Protein AF-K1LNY9-F1 (afdb_monomer_lite)

Secondary structure (DSSP, 8-state):
----------SGGG--S---SSHHHHHHHHHTTS---S-----------THHHHHHHHHB--TTSSSHHHHHHHHHHHH-TT--HHHHHHHHHHHHHHHGGGPEEEE-TTS-EEEE--EEEEETTEEEEE--EEETT--EEE---

pLDDT: mean 73.3, std 24.97, range [27.64, 97.69]

Structure (mmCIF, N/CA/C/O backbone):
data_AF-K1LNY9-F1
#
_entry.id   AF-K1LNY9-F1
#
loop_
_atom_site.group_PDB
_atom_site.id
_atom_site.type_symbol
_atom_site.label_atom_id
_atom_site.label_alt_id
_atom_site.label_comp_id
_atom_site.label_asym_id
_atom_site.label_entity_id
_atom_site.label_seq_id
_atom_site.pdbx_PDB_ins_code
_atom_site.Cartn_x
_atom_site.Cartn_y
_atom_site.Cartn_z
_atom_site.occupancy
_atom_site.B_iso_or_equiv
_atom_site.auth_seq_id
_atom_site.auth_comp_id
_atom_site.auth_asym_id
_atom_site.auth_atom_id
_atom_site.pdbx_PDB_model_num
ATOM 1 N N . MET A 1 1 ? -31.870 14.452 -1.073 1.00 32.28 1 MET A N 1
ATOM 2 C CA . MET A 1 1 ? -31.324 13.219 -0.462 1.00 32.28 1 MET A CA 1
ATOM 3 C C . MET A 1 1 ? -30.284 12.642 -1.411 1.00 32.28 1 MET A C 1
ATOM 5 O O . MET A 1 1 ? -30.566 12.535 -2.594 1.00 32.28 1 MET A O 1
ATOM 9 N N . LEU A 1 2 ? -29.069 12.387 -0.920 1.00 33.19 2 LEU A N 1
ATOM 10 C CA . LEU A 1 2 ? -27.927 11.909 -1.707 1.00 33.19 2 LEU A CA 1
ATOM 11 C C . LEU A 1 2 ? -28.069 10.405 -1.984 1.00 33.19 2 LEU A C 1
ATOM 13 O O . LEU A 1 2 ? -27.968 9.611 -1.053 1.00 33.19 2 LEU A O 1
ATOM 17 N N . ALA A 1 3 ? -28.268 10.017 -3.244 1.00 29.06 3 ALA A N 1
ATOM 18 C CA . ALA A 1 3 ? -28.105 8.637 -3.690 1.00 29.06 3 ALA A CA 1
ATOM 19 C C . ALA A 1 3 ? -26.686 8.471 -4.252 1.00 29.06 3 ALA A C 1
ATOM 21 O O . ALA A 1 3 ? -26.307 9.102 -5.236 1.00 29.06 3 ALA A O 1
ATOM 22 N N . PHE A 1 4 ? -25.874 7.664 -3.572 1.00 27.64 4 PHE A N 1
ATOM 23 C CA . PHE A 1 4 ? -24.532 7.290 -4.005 1.00 27.64 4 PHE A CA 1
ATOM 24 C C . PHE A 1 4 ? -24.682 6.115 -4.981 1.00 27.64 4 PHE A C 1
ATOM 26 O O . PHE A 1 4 ? -24.763 4.962 -4.561 1.00 27.64 4 PHE A O 1
ATOM 33 N N . GLU A 1 5 ? -24.782 6.397 -6.280 1.00 27.88 5 GLU A N 1
ATOM 34 C CA . GLU A 1 5 ? -24.766 5.352 -7.305 1.00 27.88 5 GLU A CA 1
ATOM 35 C C . GLU A 1 5 ? -23.378 4.704 -7.364 1.00 27.88 5 GLU A C 1
ATOM 37 O O . GLU A 1 5 ? -22.385 5.288 -7.803 1.00 27.88 5 GLU A O 1
ATOM 42 N N . ALA A 1 6 ? -23.307 3.464 -6.886 1.00 37.28 6 ALA A N 1
ATOM 43 C CA . ALA A 1 6 ? -22.173 2.581 -7.077 1.00 37.28 6 ALA A CA 1
ATOM 44 C C . ALA A 1 6 ? -22.256 1.953 -8.475 1.00 37.28 6 ALA A C 1
ATOM 46 O O . ALA A 1 6 ? -22.869 0.906 -8.662 1.00 37.28 6 ALA A O 1
ATOM 47 N N . THR A 1 7 ? -21.614 2.563 -9.468 1.00 36.91 7 THR A N 1
ATOM 48 C CA . THR A 1 7 ? -21.468 1.965 -10.802 1.00 36.91 7 THR A CA 1
ATOM 49 C C . THR A 1 7 ? -20.209 1.089 -10.886 1.00 36.91 7 THR A C 1
ATOM 51 O O . THR A 1 7 ? -19.094 1.534 -11.134 1.00 36.91 7 THR A O 1
ATOM 54 N N . ASN A 1 8 ? -20.428 -0.197 -10.593 1.00 33.25 8 ASN A N 1
ATOM 55 C CA . ASN A 1 8 ? -19.903 -1.406 -11.251 1.00 33.25 8 ASN A CA 1
ATOM 56 C C . ASN A 1 8 ? -18.460 -1.431 -11.809 1.00 33.25 8 ASN A C 1
ATOM 58 O O . ASN A 1 8 ? -18.215 -0.978 -12.925 1.00 33.25 8 ASN A O 1
ATOM 62 N N . PRO A 1 9 ? -17.527 -2.155 -11.158 1.00 36.78 9 PRO A N 1
ATOM 63 C CA . PRO A 1 9 ? -16.269 -2.586 -11.769 1.00 36.78 9 PRO A CA 1
ATOM 64 C C . PRO A 1 9 ? -16.360 -3.994 -12.407 1.00 36.78 9 PRO A C 1
ATOM 66 O O . PRO A 1 9 ? -15.495 -4.824 -12.146 1.00 36.78 9 PRO A O 1
ATOM 69 N N . SER A 1 10 ? -17.384 -4.304 -13.216 1.00 43.25 10 SER A N 1
ATOM 70 C CA . SER A 1 10 ? -17.588 -5.664 -13.775 1.00 43.25 10 SER A CA 1
ATOM 71 C C . SER A 1 10 ? -17.144 -5.876 -15.232 1.00 43.25 10 SER A C 1
ATOM 73 O O . SER A 1 10 ? -17.339 -6.960 -15.772 1.00 43.25 10 SER A O 1
ATOM 75 N N . THR A 1 11 ? -16.486 -4.910 -15.878 1.00 38.25 11 THR A N 1
ATOM 76 C CA . THR A 1 11 ? -16.032 -5.054 -17.282 1.00 38.25 11 THR A CA 1
ATOM 77 C C . THR A 1 11 ? -14.516 -5.059 -17.480 1.00 38.25 11 THR A C 1
ATOM 79 O O . THR A 1 11 ? -14.053 -5.333 -18.584 1.00 38.25 11 THR A O 1
ATOM 82 N N . MET A 1 12 ? -13.709 -4.837 -16.435 1.00 37.69 12 MET A N 1
ATOM 83 C CA . MET A 1 12 ? -12.240 -4.841 -16.572 1.00 37.69 12 MET A CA 1
ATOM 84 C C . MET A 1 12 ? -11.569 -6.208 -16.356 1.00 37.69 12 MET A C 1
ATOM 86 O O . MET A 1 12 ? -10.374 -6.333 -16.626 1.00 37.69 12 MET A O 1
ATOM 90 N N . ASP A 1 13 ? -12.316 -7.241 -15.955 1.00 40.22 13 ASP A N 1
ATOM 91 C CA . ASP A 1 13 ? -11.767 -8.575 -15.651 1.00 40.22 13 ASP A CA 1
ATOM 92 C C . ASP A 1 13 ? -11.427 -9.432 -16.886 1.00 40.22 13 ASP A C 1
ATOM 94 O O . ASP A 1 13 ? -10.843 -10.504 -16.747 1.00 40.22 13 ASP A O 1
ATOM 98 N N . ARG A 1 14 ? -11.721 -8.973 -18.114 1.00 34.84 14 ARG A N 1
ATOM 99 C CA . ARG A 1 14 ? -11.548 -9.789 -19.335 1.00 34.84 14 ARG A CA 1
ATOM 100 C C . ARG A 1 14 ? -10.497 -9.304 -20.342 1.00 34.84 14 ARG A C 1
ATOM 102 O O . ARG A 1 14 ? -10.290 -9.982 -21.340 1.00 34.84 14 ARG A O 1
ATOM 109 N N . ALA A 1 15 ? -9.808 -8.185 -20.096 1.00 33.69 15 ALA A N 1
ATOM 110 C CA . ALA A 1 15 ? -9.007 -7.511 -21.134 1.00 33.69 15 ALA A CA 1
ATOM 111 C C . ALA A 1 15 ? -7.490 -7.375 -20.867 1.00 33.69 15 ALA A C 1
ATOM 113 O O . ALA A 1 15 ? -6.834 -6.588 -21.540 1.00 33.69 15 ALA A O 1
ATOM 114 N N . MET A 1 16 ? -6.887 -8.086 -19.905 1.00 36.81 16 MET A N 1
ATOM 115 C CA . MET A 1 16 ? -5.481 -7.820 -19.520 1.00 36.81 16 MET A CA 1
ATOM 116 C C . MET A 1 16 ? -4.469 -8.936 -19.818 1.00 36.81 16 MET A C 1
ATOM 118 O O . MET A 1 16 ? -3.465 -9.056 -19.119 1.00 36.81 16 MET A O 1
ATOM 122 N N . PHE A 1 17 ? -4.668 -9.694 -20.898 1.00 38.28 17 PHE A N 1
ATOM 123 C CA . PHE A 1 17 ? -3.574 -10.424 -21.544 1.00 38.28 17 PHE A CA 1
ATOM 124 C C . PHE A 1 17 ? -3.285 -9.765 -22.893 1.00 38.28 17 PHE A C 1
ATOM 126 O O . PHE A 1 17 ? -4.188 -9.659 -23.712 1.00 38.28 17 PHE A O 1
ATOM 133 N N . HIS A 1 18 ? -2.025 -9.378 -23.105 1.00 37.25 18 HIS A N 1
ATOM 134 C CA . HIS A 1 18 ? -1.464 -8.683 -24.278 1.00 37.25 18 HIS A CA 1
ATOM 135 C C . HIS A 1 18 ? -1.471 -7.155 -24.229 1.00 37.25 18 HIS A C 1
ATOM 137 O O . HIS A 1 18 ? -2.149 -6.512 -25.014 1.00 37.25 18 HIS A O 1
ATOM 143 N N . VAL A 1 19 ? -0.591 -6.569 -23.411 1.00 38.53 19 VAL A N 1
ATOM 144 C CA . VAL A 1 19 ? 0.159 -5.385 -23.861 1.00 38.53 19 VAL A CA 1
ATOM 145 C C . VAL A 1 19 ? 1.578 -5.490 -23.309 1.00 38.53 19 VAL A C 1
ATOM 147 O O . VAL A 1 19 ? 1.817 -5.361 -22.106 1.00 38.53 19 VAL A O 1
ATOM 150 N N . GLY A 1 20 ? 2.519 -5.811 -24.195 1.00 38.06 20 GLY A N 1
ATOM 151 C CA . GLY A 1 20 ? 3.940 -5.740 -23.908 1.00 38.06 20 GLY A CA 1
ATOM 152 C C . GLY A 1 20 ? 4.356 -4.283 -23.775 1.00 38.06 20 GLY A C 1
ATOM 153 O O . GLY A 1 20 ? 4.066 -3.492 -24.660 1.00 38.06 20 GLY A O 1
ATOM 154 N N . LEU A 1 21 ? 4.976 -3.951 -22.643 1.00 38.84 21 LEU A N 1
ATOM 155 C CA . LEU A 1 21 ? 6.208 -3.171 -22.478 1.00 38.84 21 LEU A CA 1
ATOM 156 C C . LEU A 1 21 ? 6.517 -3.121 -20.960 1.00 38.84 21 LEU A C 1
ATOM 158 O O . LEU A 1 21 ? 5.623 -2.978 -20.130 1.00 38.84 21 LEU A O 1
ATOM 162 N N . ASN A 1 22 ? 7.786 -3.357 -20.609 1.00 46.91 22 ASN A N 1
ATOM 163 C CA . ASN A 1 22 ? 8.388 -3.465 -19.260 1.00 46.91 22 ASN A CA 1
ATOM 164 C C . ASN A 1 22 ? 8.093 -4.693 -18.376 1.00 46.91 22 ASN A C 1
ATOM 166 O O . ASN A 1 22 ? 8.452 -4.722 -17.200 1.00 46.91 22 ASN A O 1
ATOM 170 N N . ALA A 1 23 ? 7.602 -5.796 -18.947 1.00 42.62 23 ALA A N 1
ATOM 171 C CA . ALA A 1 23 ? 7.679 -7.103 -18.277 1.00 42.62 23 ALA A CA 1
ATOM 172 C C . ALA A 1 23 ? 9.132 -7.605 -18.091 1.00 42.62 23 ALA A C 1
ATOM 174 O O . ALA A 1 23 ? 9.362 -8.499 -17.281 1.00 42.62 23 ALA A O 1
ATOM 175 N N . ARG A 1 24 ? 10.111 -7.051 -18.830 1.00 44.25 24 ARG A N 1
ATOM 176 C CA . ARG A 1 24 ? 11.521 -7.483 -18.810 1.00 44.25 24 ARG A CA 1
ATOM 177 C C . ARG A 1 24 ? 12.252 -7.088 -17.523 1.00 44.25 24 ARG A C 1
ATOM 179 O O . ARG A 1 24 ? 12.895 -7.959 -16.946 1.00 44.25 24 ARG A O 1
ATOM 186 N N . ASP A 1 25 ? 12.089 -5.862 -17.026 1.00 45.78 25 ASP A N 1
ATOM 187 C CA . ASP A 1 25 ? 12.759 -5.418 -15.791 1.00 45.78 25 ASP A CA 1
ATOM 188 C C . ASP A 1 25 ? 12.161 -6.076 -14.549 1.00 45.78 25 ASP A C 1
ATOM 190 O O . ASP A 1 25 ? 12.899 -6.558 -13.697 1.00 45.78 25 ASP A O 1
ATOM 194 N N . MET A 1 26 ? 10.834 -6.248 -14.498 1.00 48.25 26 MET A N 1
ATOM 195 C CA . MET A 1 26 ? 10.210 -7.033 -13.428 1.00 48.25 26 MET A CA 1
ATOM 196 C C . MET A 1 26 ? 10.512 -8.528 -13.536 1.00 48.25 26 MET A C 1
ATOM 198 O O . MET A 1 26 ? 10.719 -9.160 -12.506 1.00 48.25 26 MET A O 1
ATOM 202 N N . LYS A 1 27 ? 10.596 -9.120 -14.742 1.00 43.41 27 LYS A N 1
ATOM 203 C CA . LYS A 1 27 ? 11.129 -10.486 -14.882 1.00 43.41 27 LYS A CA 1
ATOM 204 C C . LYS A 1 27 ? 12.557 -10.543 -14.354 1.00 43.41 27 LYS A C 1
ATOM 206 O O . LYS A 1 27 ? 12.867 -11.484 -13.649 1.00 43.41 27 LYS A O 1
ATOM 211 N N . ARG A 1 28 ? 13.420 -9.565 -14.621 1.00 47.72 28 ARG A N 1
ATOM 212 C CA . ARG A 1 28 ? 14.800 -9.569 -14.112 1.00 47.72 28 ARG A CA 1
ATOM 213 C C . ARG A 1 28 ? 14.855 -9.399 -12.585 1.00 47.72 28 ARG A C 1
ATOM 215 O O . ARG A 1 28 ? 15.608 -10.116 -11.936 1.00 47.72 28 ARG A O 1
ATOM 222 N N . GLU A 1 29 ? 14.002 -8.550 -12.010 1.00 47.28 29 GLU A N 1
ATOM 223 C CA . GLU A 1 29 ? 13.894 -8.310 -10.560 1.00 47.28 29 GLU A CA 1
ATOM 224 C C . GLU A 1 29 ? 13.104 -9.382 -9.779 1.00 47.28 29 GLU A C 1
ATOM 226 O O . GLU A 1 29 ? 13.258 -9.465 -8.568 1.00 47.28 29 GLU A O 1
ATOM 231 N N . PHE A 1 30 ? 12.279 -10.220 -10.417 1.00 45.97 30 PHE A N 1
ATOM 232 C CA . PHE A 1 30 ? 11.589 -11.346 -9.755 1.00 45.97 30 PHE A CA 1
ATOM 233 C C . PHE A 1 30 ? 12.177 -12.722 -10.123 1.00 45.97 30 PHE A C 1
ATOM 235 O O . PHE A 1 30 ? 12.314 -13.573 -9.249 1.00 45.97 30 PHE A O 1
ATOM 242 N N . ILE A 1 31 ? 12.582 -12.960 -11.379 1.00 44.66 31 ILE A N 1
ATOM 243 C CA . ILE A 1 31 ? 13.256 -14.205 -11.818 1.00 44.66 31 ILE A CA 1
ATOM 244 C C . ILE A 1 31 ? 14.701 -14.239 -11.323 1.00 44.66 31 ILE A C 1
ATOM 246 O O . ILE A 1 31 ? 15.166 -15.292 -10.897 1.00 44.66 31 ILE A O 1
ATOM 250 N N . GLY A 1 32 ? 15.380 -13.089 -11.251 1.00 43.72 32 GLY A N 1
ATOM 251 C CA . GLY A 1 32 ? 16.661 -12.978 -10.553 1.00 43.72 32 GLY A CA 1
ATOM 252 C C . GLY A 1 32 ? 16.564 -13.232 -9.045 1.00 43.72 32 GLY A C 1
ATOM 253 O O . GLY A 1 32 ? 17.586 -13.187 -8.383 1.00 43.72 32 GLY A O 1
ATOM 254 N N . TYR A 1 33 ? 15.367 -13.486 -8.503 1.00 45.66 33 TYR A N 1
ATOM 255 C CA . TYR A 1 33 ? 15.067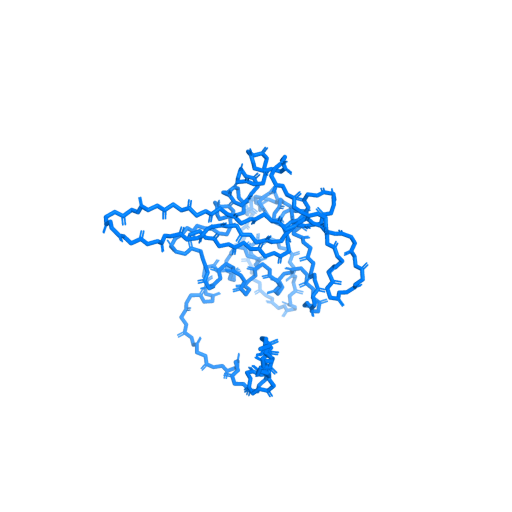 -13.559 -7.075 1.00 45.66 33 TYR A CA 1
ATOM 256 C C . TYR A 1 33 ? 14.322 -14.833 -6.631 1.00 45.66 33 TYR A C 1
ATOM 258 O O . TYR A 1 33 ? 13.805 -14.891 -5.518 1.00 45.66 33 TYR A O 1
ATOM 266 N N . GLY A 1 34 ? 14.347 -15.894 -7.442 1.00 38.94 34 GLY A N 1
ATOM 267 C CA . GLY A 1 34 ? 14.061 -17.245 -6.948 1.00 38.94 34 GLY A CA 1
ATOM 268 C C . GLY A 1 34 ? 12.579 -17.589 -6.791 1.00 38.94 34 GLY A C 1
ATOM 269 O O . GLY A 1 34 ? 12.136 -17.982 -5.719 1.00 38.94 34 GLY A O 1
ATOM 270 N N . MET A 1 35 ? 11.825 -17.549 -7.888 1.00 40.97 35 MET A N 1
ATOM 271 C CA . MET A 1 35 ? 10.671 -18.435 -8.069 1.00 40.97 35 MET A CA 1
ATOM 272 C C . MET A 1 35 ? 10.743 -19.014 -9.480 1.00 40.97 35 MET A C 1
ATOM 274 O O . MET A 1 35 ? 10.345 -18.385 -10.459 1.00 40.97 35 MET A O 1
ATOM 278 N N . GLY A 1 36 ? 11.353 -20.196 -9.576 1.00 35.25 36 GLY A N 1
ATOM 279 C CA . GLY A 1 36 ? 11.533 -20.917 -10.826 1.00 35.25 36 GLY A CA 1
ATOM 280 C C . GLY A 1 36 ? 10.195 -21.346 -11.417 1.00 35.25 36 GLY A C 1
ATOM 281 O O . GLY A 1 36 ? 9.504 -22.196 -10.862 1.00 35.25 36 GLY A O 1
ATOM 282 N N . ALA A 1 37 ? 9.872 -20.815 -12.592 1.00 37.47 37 ALA A N 1
ATOM 283 C CA . ALA A 1 37 ? 9.181 -21.613 -13.588 1.00 37.47 37 ALA A CA 1
ATOM 284 C C . ALA A 1 37 ? 10.270 -22.418 -14.309 1.00 37.47 37 ALA A C 1
ATOM 286 O O . ALA A 1 37 ? 11.206 -21.834 -14.849 1.00 37.47 37 ALA A O 1
ATOM 287 N N . ARG A 1 38 ? 10.178 -23.748 -14.210 1.00 44.12 38 ARG A N 1
ATOM 288 C CA . ARG A 1 38 ? 10.977 -24.760 -14.917 1.00 44.12 38 ARG A CA 1
ATOM 289 C C . ARG A 1 38 ? 11.665 -24.236 -16.191 1.00 44.12 38 ARG A C 1
ATOM 291 O O . ARG A 1 38 ? 10.980 -23.851 -17.133 1.00 44.12 38 ARG A O 1
ATOM 298 N N . GLY A 1 39 ? 12.994 -24.344 -16.239 1.00 34.28 39 GLY A N 1
ATOM 299 C CA . GLY A 1 39 ? 13.750 -24.352 -17.494 1.00 34.28 39 GLY A CA 1
ATOM 300 C C . GLY A 1 39 ? 14.905 -23.353 -17.571 1.00 34.28 39 GLY A C 1
ATOM 301 O O . GLY A 1 39 ? 14.676 -22.168 -17.763 1.00 34.28 39 GLY A O 1
ATOM 302 N N . TYR A 1 40 ? 16.121 -23.908 -17.491 1.00 41.84 40 TYR A N 1
ATOM 303 C CA . TYR A 1 40 ? 17.386 -23.458 -18.095 1.00 41.84 40 TYR A CA 1
ATOM 304 C C . TYR A 1 40 ? 17.839 -22.010 -17.867 1.00 41.84 40 TYR A C 1
ATOM 306 O O . TYR A 1 40 ? 17.291 -21.126 -18.492 1.00 41.84 40 TYR A O 1
ATOM 314 N N . TYR A 1 41 ? 18.944 -21.799 -17.134 1.00 35.75 41 TYR A N 1
ATOM 315 C CA . TYR A 1 41 ? 20.110 -21.050 -17.644 1.00 35.75 41 TYR A CA 1
ATOM 316 C C . TYR A 1 41 ? 21.388 -21.482 -16.910 1.00 35.75 41 TYR A C 1
ATOM 318 O O . TYR A 1 41 ? 21.443 -21.563 -15.684 1.00 35.75 41 TYR A O 1
ATOM 326 N N . ARG A 1 42 ? 22.397 -21.805 -17.722 1.00 4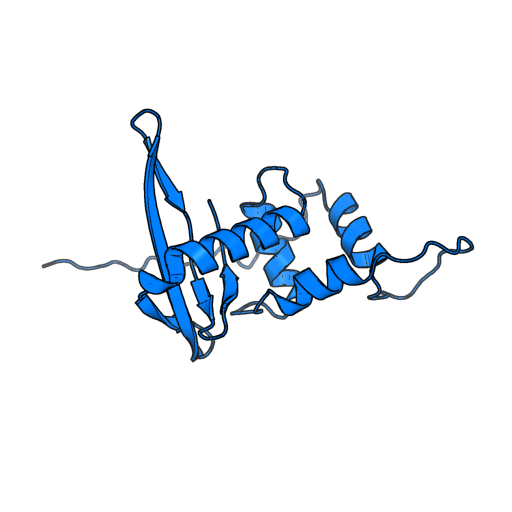0.34 42 ARG A N 1
ATOM 327 C CA . ARG A 1 42 ? 23.761 -22.196 -17.359 1.00 40.34 42 ARG A CA 1
ATOM 328 C C . ARG A 1 42 ? 24.515 -21.003 -16.763 1.00 40.34 42 ARG A C 1
ATOM 330 O O . ARG A 1 42 ? 24.370 -19.892 -17.252 1.00 40.34 42 ARG A O 1
ATOM 337 N N . GLY A 1 43 ? 25.363 -21.300 -15.778 1.00 38.31 43 GLY A N 1
ATOM 338 C CA . GLY A 1 43 ? 26.633 -20.623 -15.508 1.00 38.31 43 GLY A CA 1
ATOM 339 C C . GLY A 1 43 ? 26.599 -19.112 -15.299 1.00 38.31 43 GLY A C 1
ATOM 340 O O . GLY A 1 43 ? 26.787 -18.362 -16.245 1.00 38.31 43 GLY A O 1
ATOM 341 N N . SER A 1 44 ? 26.463 -18.687 -14.043 1.00 33.81 44 SER A N 1
ATOM 342 C CA . SER A 1 44 ? 27.173 -17.550 -13.432 1.00 33.81 44 SER A CA 1
ATOM 343 C C . SER A 1 44 ? 26.733 -17.477 -11.975 1.00 33.81 44 SER A C 1
ATOM 345 O O . SER A 1 44 ? 25.550 -17.286 -11.699 1.00 33.81 44 SER A O 1
ATOM 347 N N . ALA A 1 45 ? 27.665 -17.651 -11.039 1.00 37.06 45 ALA A N 1
ATOM 348 C CA . ALA A 1 45 ? 27.432 -17.445 -9.614 1.00 37.06 45 ALA A CA 1
ATOM 349 C C . ALA A 1 45 ? 27.193 -15.946 -9.340 1.00 37.06 45 ALA A C 1
ATOM 351 O O . ALA A 1 45 ? 28.075 -15.231 -8.880 1.00 37.06 45 ALA A O 1
ATOM 352 N N . LEU A 1 46 ? 26.004 -15.446 -9.683 1.00 39.12 46 LEU A N 1
ATOM 353 C CA . LEU A 1 46 ? 25.523 -14.146 -9.240 1.00 39.12 46 LEU A CA 1
ATOM 354 C C . LEU A 1 46 ? 24.941 -14.332 -7.844 1.00 39.12 46 LEU A C 1
ATOM 356 O O . LEU A 1 46 ? 23.935 -15.016 -7.671 1.00 39.12 46 LEU A O 1
ATOM 360 N N . THR A 1 47 ? 25.560 -13.702 -6.853 1.00 39.22 47 THR A N 1
ATOM 361 C CA . THR A 1 47 ? 24.983 -13.486 -5.526 1.00 39.22 47 THR A CA 1
ATOM 362 C C . THR A 1 47 ? 23.642 -12.769 -5.689 1.00 39.22 47 THR A C 1
ATOM 364 O O . THR A 1 47 ? 23.572 -11.544 -5.791 1.00 39.22 47 THR A O 1
ATOM 367 N N . ILE A 1 48 ? 22.562 -13.546 -5.780 1.00 47.03 48 ILE A N 1
ATOM 368 C CA . ILE A 1 48 ? 21.194 -13.049 -5.875 1.00 47.03 48 ILE A CA 1
ATOM 369 C C . ILE A 1 48 ? 20.938 -12.222 -4.620 1.00 47.03 48 ILE A C 1
ATOM 371 O O . ILE A 1 48 ? 20.998 -12.728 -3.500 1.00 47.03 48 ILE A O 1
ATOM 375 N N . ASN A 1 49 ? 20.672 -10.934 -4.811 1.00 49.16 49 ASN A N 1
ATOM 376 C CA . ASN A 1 49 ? 20.532 -9.923 -3.769 1.00 49.16 49 ASN A CA 1
ATOM 377 C C . ASN A 1 49 ? 19.230 -10.090 -2.950 1.00 49.16 49 ASN A C 1
ATOM 379 O O . ASN A 1 49 ? 18.515 -9.122 -2.734 1.00 49.16 49 ASN A O 1
ATOM 383 N N . ASN A 1 50 ? 18.921 -11.305 -2.471 1.00 63.09 50 ASN A N 1
ATOM 384 C CA . ASN A 1 50 ? 17.676 -11.836 -1.877 1.00 63.09 50 ASN A CA 1
ATOM 385 C C . ASN A 1 50 ? 16.906 -10.872 -0.940 1.00 63.09 50 ASN A C 1
ATOM 387 O O . ASN A 1 50 ? 15.679 -10.906 -0.849 1.00 63.09 50 ASN A O 1
ATOM 391 N N . LYS A 1 51 ? 17.605 -9.930 -0.300 1.00 68.81 51 LYS A N 1
ATOM 392 C CA . LYS A 1 51 ? 17.037 -8.878 0.554 1.00 68.81 51 LYS A CA 1
ATOM 393 C C . LYS A 1 51 ? 15.953 -8.040 -0.146 1.00 68.81 51 LYS A C 1
ATOM 395 O O . LYS A 1 51 ? 14.951 -7.729 0.493 1.00 68.81 51 LYS A O 1
ATOM 400 N N . GLY A 1 52 ? 16.119 -7.706 -1.430 1.00 73.56 52 GLY A N 1
ATOM 401 C CA . GLY A 1 52 ? 15.160 -6.885 -2.188 1.00 73.56 52 GLY A CA 1
ATOM 402 C C . GLY A 1 52 ? 13.797 -7.560 -2.370 1.00 73.56 52 GLY A C 1
ATOM 403 O O . GLY A 1 52 ? 12.775 -7.022 -1.946 1.00 73.56 52 GLY A O 1
ATOM 404 N N . SER A 1 53 ? 13.776 -8.775 -2.924 1.00 70.81 53 SER A N 1
ATOM 405 C CA . SER A 1 53 ? 12.530 -9.540 -3.093 1.00 70.81 53 SER A CA 1
ATOM 406 C C . SER A 1 53 ? 11.869 -9.903 -1.768 1.00 70.81 53 SER A C 1
ATOM 408 O O . SER A 1 53 ? 10.652 -9.777 -1.640 1.00 70.81 53 SER A O 1
ATOM 410 N N . LYS A 1 54 ? 12.658 -10.280 -0.752 1.00 77.62 54 LYS A N 1
ATOM 411 C CA . LYS A 1 54 ? 12.146 -10.583 0.583 1.00 77.62 54 LYS A CA 1
ATOM 412 C C . LYS A 1 54 ? 11.469 -9.357 1.189 1.00 77.62 54 LYS A C 1
ATOM 414 O O . LYS A 1 54 ? 10.405 -9.489 1.787 1.00 77.62 54 LYS A O 1
ATOM 419 N N . TYR A 1 55 ? 12.049 -8.169 1.006 1.00 84.56 55 TYR A N 1
ATOM 420 C CA . TYR A 1 55 ? 11.440 -6.914 1.438 1.00 84.56 55 TYR A CA 1
ATOM 421 C C . TYR A 1 55 ? 10.098 -6.672 0.736 1.00 84.56 55 TYR A C 1
ATOM 423 O O . TYR A 1 55 ? 9.086 -6.520 1.416 1.00 84.56 55 TYR A O 1
ATOM 431 N N . LEU A 1 56 ? 10.055 -6.748 -0.599 1.00 84.12 56 LEU A N 1
ATOM 432 C CA . LEU A 1 56 ? 8.809 -6.616 -1.366 1.00 84.12 56 LEU A CA 1
ATOM 433 C C . LEU A 1 56 ? 7.743 -7.616 -0.894 1.00 84.12 56 LEU A C 1
ATOM 435 O O . LEU A 1 56 ? 6.621 -7.240 -0.568 1.00 84.12 56 LEU A O 1
ATOM 439 N N . PHE A 1 57 ? 8.088 -8.895 -0.786 1.00 83.19 57 PHE A N 1
ATOM 440 C CA . PHE A 1 57 ? 7.133 -9.930 -0.401 1.00 83.19 57 PHE A CA 1
ATOM 441 C C . PHE A 1 57 ? 6.614 -9.769 1.039 1.00 83.19 57 PHE A C 1
ATOM 443 O O . PHE A 1 57 ? 5.463 -10.107 1.342 1.00 83.19 57 PHE A O 1
ATOM 450 N N . ASN A 1 58 ? 7.438 -9.247 1.947 1.00 90.50 58 ASN A N 1
ATOM 451 C CA . ASN A 1 58 ? 7.064 -9.069 3.349 1.00 90.50 58 ASN A CA 1
ATOM 452 C C . ASN A 1 58 ? 6.277 -7.781 3.604 1.00 90.50 58 ASN A C 1
ATOM 454 O O . ASN A 1 58 ? 5.410 -7.775 4.480 1.00 90.50 58 ASN A O 1
ATOM 458 N N . SER A 1 59 ? 6.532 -6.727 2.826 1.00 94.12 59 SER A N 1
ATOM 459 C CA . SER A 1 59 ? 5.846 -5.438 2.948 1.00 94.12 59 SER A CA 1
ATOM 460 C C . SER A 1 59 ? 4.424 -5.448 2.395 1.00 94.12 59 SER A C 1
ATOM 462 O O . SER A 1 59 ? 3.629 -4.596 2.779 1.00 94.12 59 SER A O 1
ATOM 464 N N . TRP A 1 60 ? 4.081 -6.395 1.519 1.00 94.44 60 TRP A N 1
ATOM 465 C CA . TRP A 1 60 ? 2.806 -6.395 0.804 1.00 94.44 60 TRP A CA 1
ATOM 466 C C . TRP A 1 60 ? 1.796 -7.424 1.330 1.00 94.44 60 TRP A C 1
ATOM 468 O O . TRP A 1 60 ? 2.130 -8.533 1.763 1.00 94.44 60 TRP A O 1
ATOM 478 N N . HIS A 1 61 ? 0.524 -7.046 1.251 1.00 94.69 61 HIS A N 1
ATOM 479 C CA . HIS A 1 61 ? -0.641 -7.897 1.431 1.00 94.69 61 HIS A CA 1
ATOM 480 C C . HIS A 1 61 ? -1.292 -8.172 0.072 1.00 94.69 61 HIS A C 1
ATOM 482 O O . HIS A 1 61 ? -1.332 -7.304 -0.800 1.00 94.69 61 HIS A O 1
ATOM 488 N N . LYS A 1 62 ? -1.815 -9.388 -0.124 1.00 91.81 62 LYS A N 1
ATOM 489 C CA . LYS A 1 62 ? -2.425 -9.761 -1.407 1.00 91.81 62 LYS A CA 1
ATOM 490 C C . LYS A 1 62 ? -3.767 -9.061 -1.638 1.00 91.81 62 LYS A C 1
ATOM 492 O O . LYS A 1 62 ? -4.128 -8.840 -2.782 1.00 91.81 62 LYS A O 1
ATOM 497 N N . GLY A 1 63 ? -4.506 -8.720 -0.580 1.00 92.06 63 GLY A N 1
ATOM 498 C CA . GLY A 1 63 ? -5.869 -8.208 -0.717 1.00 92.06 63 GLY A CA 1
ATOM 499 C C . GLY A 1 63 ? -6.758 -9.197 -1.481 1.00 92.06 63 GLY A C 1
ATOM 500 O O . GLY A 1 63 ? -6.765 -10.403 -1.219 1.00 92.06 63 GLY A O 1
ATOM 501 N N . THR A 1 64 ? -7.437 -8.693 -2.510 1.00 89.94 64 THR A N 1
ATOM 502 C CA . THR A 1 64 ? -8.273 -9.502 -3.410 1.00 89.94 64 THR A CA 1
ATOM 503 C C . THR A 1 64 ? -7.489 -10.199 -4.523 1.00 89.94 64 THR A C 1
ATOM 505 O O . THR A 1 64 ? -8.083 -10.935 -5.302 1.00 89.94 64 THR A O 1
ATOM 508 N N . PHE A 1 65 ? -6.173 -9.988 -4.630 1.00 86.88 65 PHE A N 1
ATOM 509 C CA . PHE A 1 65 ? -5.363 -10.681 -5.629 1.00 86.88 65 PHE A CA 1
ATOM 510 C C . PHE A 1 65 ? -5.125 -12.148 -5.230 1.00 86.88 65 PHE A C 1
ATOM 512 O O . PHE A 1 65 ? -5.062 -12.467 -4.033 1.00 86.88 65 PHE A O 1
ATOM 519 N N . PRO A 1 66 ? -4.909 -13.042 -6.215 1.00 85.31 66 PRO A N 1
ATOM 520 C CA . PRO A 1 66 ? -4.556 -14.435 -5.952 1.00 85.31 66 PRO A CA 1
ATOM 521 C C . PRO A 1 66 ? -3.307 -14.579 -5.073 1.00 85.31 66 PRO A C 1
ATOM 523 O O . PRO A 1 66 ? -3.268 -15.419 -4.178 1.00 85.31 66 PRO A O 1
ATOM 526 N N . ASN A 1 67 ? -2.293 -13.729 -5.276 1.00 86.25 67 ASN A N 1
ATOM 527 C CA . ASN A 1 67 ? -1.082 -13.713 -4.456 1.00 86.25 67 ASN A CA 1
ATOM 528 C C . ASN A 1 67 ? -0.442 -12.315 -4.365 1.00 86.25 67 ASN A C 1
ATOM 530 O O . ASN A 1 67 ? -0.788 -11.386 -5.098 1.00 86.25 67 ASN A O 1
ATOM 534 N N . LYS A 1 68 ? 0.519 -12.170 -3.442 1.00 87.44 68 LYS A N 1
ATOM 535 C CA . LYS A 1 68 ? 1.225 -10.904 -3.191 1.00 87.44 68 LYS A CA 1
ATOM 536 C C . LYS A 1 68 ? 2.008 -10.408 -4.402 1.00 87.44 68 LYS A C 1
ATOM 538 O O . LYS A 1 68 ? 2.012 -9.211 -4.655 1.00 87.44 68 LYS A O 1
ATOM 543 N N . THR A 1 69 ? 2.647 -11.308 -5.148 1.00 84.69 69 THR A N 1
ATOM 544 C CA . THR A 1 69 ? 3.437 -10.951 -6.333 1.00 84.69 69 THR A CA 1
ATOM 545 C C . THR A 1 69 ? 2.569 -10.239 -7.363 1.00 84.69 69 THR A C 1
ATOM 547 O O . THR A 1 69 ? 2.933 -9.166 -7.834 1.00 84.69 69 THR A O 1
ATOM 550 N N . GLN A 1 70 ? 1.379 -10.774 -7.644 1.00 84.56 70 GLN A N 1
ATOM 551 C CA . GLN A 1 70 ? 0.424 -10.151 -8.560 1.00 84.56 70 GLN A CA 1
ATOM 552 C C . GLN A 1 70 ? -0.092 -8.802 -8.043 1.00 84.56 70 GLN A C 1
ATOM 554 O O . GLN A 1 70 ? -0.203 -7.865 -8.831 1.00 84.56 70 GLN A O 1
ATOM 559 N N . SER A 1 71 ? -0.333 -8.677 -6.732 1.00 89.50 71 SER A N 1
ATOM 560 C CA . SER A 1 71 ? -0.685 -7.395 -6.100 1.00 89.50 71 SER A CA 1
ATOM 561 C C . SER A 1 71 ? 0.407 -6.339 -6.327 1.00 89.50 71 SER A C 1
ATOM 563 O O . SER A 1 71 ? 0.138 -5.282 -6.903 1.00 89.50 71 SER A O 1
ATOM 565 N N . VAL A 1 72 ? 1.664 -6.653 -5.980 1.00 88.06 72 VAL A N 1
ATOM 566 C CA . VAL A 1 72 ? 2.805 -5.736 -6.154 1.00 88.06 72 VAL A CA 1
ATOM 567 C C . VAL A 1 72 ? 2.949 -5.337 -7.619 1.00 88.06 72 VAL A C 1
ATOM 569 O O . VAL A 1 72 ? 3.014 -4.149 -7.921 1.00 88.06 72 VAL A O 1
ATOM 572 N N . MET A 1 73 ? 2.943 -6.313 -8.534 1.00 86.00 73 MET A N 1
ATOM 573 C CA . MET A 1 73 ? 3.089 -6.077 -9.972 1.00 86.00 73 MET A CA 1
ATOM 574 C C . MET A 1 73 ? 1.999 -5.159 -10.523 1.00 86.00 73 MET A C 1
ATOM 576 O O . MET A 1 73 ? 2.295 -4.246 -11.293 1.00 86.00 73 MET A O 1
ATOM 580 N N . TYR A 1 74 ? 0.742 -5.385 -10.136 1.00 87.69 74 TYR A N 1
ATOM 581 C CA . TYR A 1 74 ? -0.372 -4.565 -10.593 1.00 87.69 74 TYR A CA 1
ATOM 582 C C . TYR A 1 74 ? -0.245 -3.120 -10.099 1.00 87.69 74 TYR A C 1
ATOM 584 O O . TYR A 1 74 ? -0.331 -2.187 -10.899 1.00 87.69 74 TYR A O 1
ATOM 592 N N . HIS A 1 75 ? -0.004 -2.930 -8.800 1.00 91.62 75 HIS A N 1
ATOM 593 C CA . HIS A 1 75 ? 0.068 -1.597 -8.204 1.00 91.62 75 HIS A CA 1
ATOM 594 C C . HIS A 1 75 ? 1.297 -0.819 -8.665 1.00 91.62 75 HIS A C 1
ATOM 596 O O . HIS A 1 75 ? 1.178 0.348 -9.031 1.00 91.62 75 HIS A O 1
ATOM 602 N N . TYR A 1 76 ? 2.457 -1.469 -8.719 1.00 88.62 76 TYR A N 1
ATOM 603 C CA . TYR A 1 76 ? 3.677 -0.869 -9.238 1.00 88.62 76 TYR A CA 1
ATOM 604 C C . TYR A 1 76 ? 3.535 -0.469 -10.710 1.00 88.62 76 TYR A C 1
ATOM 606 O O . TYR A 1 76 ? 3.882 0.647 -11.076 1.00 88.62 76 TYR A O 1
ATOM 614 N N . ARG A 1 77 ? 2.959 -1.324 -11.562 1.00 86.88 77 ARG A N 1
ATOM 615 C CA . ARG A 1 77 ? 2.761 -0.987 -12.979 1.00 86.8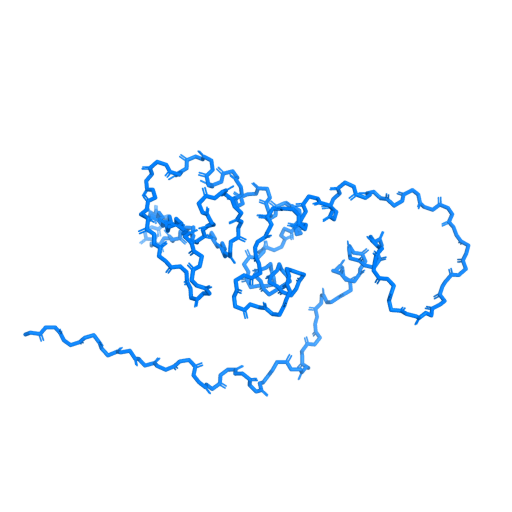8 77 ARG A CA 1
ATOM 616 C C . ARG A 1 77 ? 1.863 0.237 -13.169 1.00 86.88 77 ARG A C 1
ATOM 618 O O . ARG A 1 77 ? 2.072 0.995 -14.107 1.00 86.88 77 ARG A O 1
ATOM 625 N N . LYS A 1 78 ? 0.860 0.417 -12.305 1.00 89.38 78 LYS A N 1
ATOM 626 C CA . LYS A 1 78 ? -0.079 1.543 -12.398 1.00 89.38 78 LYS A CA 1
ATOM 627 C C . LYS A 1 78 ? 0.424 2.836 -11.756 1.00 89.38 78 LYS A C 1
ATOM 629 O O . LYS A 1 78 ? 0.037 3.901 -12.221 1.00 89.38 78 LYS A O 1
ATOM 634 N N . HIS A 1 79 ? 1.232 2.753 -10.699 1.00 90.88 79 HIS A N 1
ATOM 635 C CA . HIS A 1 79 ? 1.571 3.911 -9.855 1.00 90.88 79 HIS A CA 1
ATOM 636 C C . HIS A 1 79 ? 3.078 4.087 -9.606 1.00 90.88 79 HIS A C 1
ATOM 638 O O . HIS A 1 79 ? 3.500 5.010 -8.918 1.00 90.88 79 HIS A O 1
ATOM 644 N N . GLY A 1 80 ? 3.923 3.218 -10.158 1.00 86.00 80 GLY A N 1
ATOM 645 C CA . GLY A 1 80 ? 5.368 3.231 -9.935 1.00 86.00 80 GLY A CA 1
ATOM 646 C C . GLY A 1 80 ? 6.069 4.463 -10.505 1.00 86.00 80 GLY A C 1
ATOM 647 O O . GLY A 1 80 ? 7.095 4.858 -9.963 1.00 86.00 80 GLY A O 1
ATOM 648 N N . ASN A 1 81 ? 5.509 5.112 -11.533 1.00 86.69 81 ASN A N 1
ATOM 649 C CA . ASN A 1 81 ? 6.004 6.377 -12.101 1.00 86.69 81 ASN A CA 1
ATOM 650 C C . ASN A 1 81 ? 7.525 6.376 -12.387 1.00 86.69 81 ASN A C 1
ATOM 652 O O . ASN A 1 81 ? 8.229 7.317 -12.038 1.00 86.69 81 ASN A O 1
ATOM 656 N N . GLY A 1 82 ? 8.049 5.292 -12.973 1.00 85.50 82 GLY A N 1
ATOM 657 C CA . GLY A 1 82 ? 9.468 5.167 -13.350 1.00 85.50 82 GLY A CA 1
ATOM 658 C C . GLY A 1 82 ? 10.438 4.787 -12.220 1.00 85.50 82 GLY A C 1
ATOM 659 O O . GLY A 1 82 ? 11.615 4.567 -12.488 1.00 85.50 82 GLY A O 1
ATOM 660 N N . ARG A 1 83 ? 9.968 4.666 -10.972 1.00 86.94 83 ARG A N 1
ATOM 661 C CA . ARG A 1 83 ? 10.754 4.110 -9.850 1.00 86.94 83 ARG A CA 1
ATOM 662 C C . ARG A 1 83 ? 10.984 2.615 -10.034 1.00 86.94 83 ARG A C 1
ATOM 664 O O . ARG A 1 83 ? 10.240 1.995 -10.774 1.00 86.94 83 ARG A O 1
ATOM 671 N N . THR A 1 84 ? 11.919 2.015 -9.294 1.00 88.81 84 THR A N 1
ATOM 672 C CA . THR A 1 84 ? 11.965 0.548 -9.116 1.00 88.81 84 THR A CA 1
ATOM 673 C C . THR A 1 84 ? 10.875 0.074 -8.154 1.00 88.81 84 THR A C 1
ATOM 675 O O . THR A 1 84 ? 10.383 0.845 -7.320 1.00 88.81 84 THR A O 1
ATOM 678 N N . ALA A 1 85 ? 10.518 -1.214 -8.190 1.00 85.50 85 ALA A N 1
ATOM 679 C CA . ALA A 1 85 ? 9.509 -1.770 -7.282 1.00 85.50 85 ALA A CA 1
ATOM 680 C C . ALA A 1 85 ? 9.896 -1.589 -5.800 1.00 85.50 85 ALA A C 1
ATOM 682 O O . ALA A 1 85 ? 9.041 -1.332 -4.943 1.00 85.50 85 ALA A O 1
ATOM 683 N N . VAL A 1 86 ? 11.196 -1.681 -5.495 1.00 87.56 86 VAL A N 1
ATOM 684 C CA . VAL A 1 86 ? 11.737 -1.471 -4.144 1.00 87.56 86 VAL A CA 1
ATOM 685 C C . VAL A 1 86 ? 11.616 -0.012 -3.719 1.00 87.56 86 VAL A C 1
ATOM 687 O O . VAL A 1 86 ? 11.189 0.240 -2.594 1.00 87.56 86 VAL A O 1
ATOM 690 N N . GLN A 1 87 ? 11.962 0.945 -4.585 1.00 89.81 87 GLN A N 1
ATOM 691 C CA . GLN A 1 87 ? 11.806 2.376 -4.295 1.00 89.81 87 GLN A CA 1
ATOM 692 C C . GLN A 1 87 ? 10.338 2.726 -4.047 1.00 89.81 87 GLN A C 1
ATOM 694 O O . GLN A 1 87 ? 10.009 3.261 -2.994 1.00 89.81 87 GLN A O 1
ATOM 699 N N . TYR A 1 88 ? 9.450 2.299 -4.945 1.00 92.50 88 TYR A N 1
ATOM 700 C CA . TYR A 1 88 ? 8.008 2.476 -4.800 1.00 92.50 88 TYR A CA 1
ATOM 701 C C . TYR A 1 88 ? 7.471 1.902 -3.475 1.00 92.50 88 TYR A C 1
ATOM 703 O O . TYR A 1 88 ? 6.701 2.546 -2.764 1.00 92.50 88 TYR A O 1
ATOM 711 N N . THR A 1 89 ? 7.929 0.708 -3.084 1.00 94.19 89 THR A N 1
ATOM 712 C CA . THR A 1 89 ? 7.546 0.088 -1.805 1.00 94.19 89 THR A CA 1
ATOM 713 C C . THR A 1 89 ? 8.087 0.866 -0.605 1.00 94.19 89 THR A C 1
ATOM 715 O O . THR A 1 89 ? 7.368 1.057 0.376 1.00 94.19 89 THR A O 1
ATOM 718 N N . LYS A 1 90 ? 9.335 1.346 -0.665 1.00 94.75 90 LYS A N 1
ATOM 719 C CA . LYS A 1 90 ? 9.921 2.182 0.393 1.00 94.75 90 LYS A CA 1
ATOM 720 C C . LYS A 1 90 ? 9.149 3.490 0.561 1.00 94.75 90 LYS A C 1
ATOM 722 O O . LYS A 1 90 ? 8.879 3.873 1.698 1.00 94.75 90 LYS A O 1
ATOM 727 N N . ASP A 1 91 ? 8.742 4.127 -0.534 1.00 94.75 91 ASP A N 1
ATOM 728 C CA . ASP A 1 91 ? 7.942 5.355 -0.509 1.00 94.75 91 ASP A CA 1
ATOM 729 C C . ASP A 1 91 ? 6.569 5.112 0.127 1.00 94.75 91 ASP A C 1
ATOM 731 O O . ASP A 1 91 ? 6.164 5.854 1.024 1.00 94.75 91 ASP A O 1
ATOM 735 N N . ALA A 1 92 ? 5.900 4.015 -0.240 1.00 95.88 92 ALA A N 1
ATOM 736 C CA . ALA A 1 92 ? 4.634 3.607 0.367 1.00 95.88 92 ALA A CA 1
ATOM 737 C C . ALA A 1 92 ? 4.761 3.383 1.886 1.00 95.88 92 ALA A C 1
ATOM 739 O O . ALA A 1 92 ? 3.922 3.840 2.666 1.00 95.88 92 ALA A O 1
ATOM 740 N N . MET A 1 93 ? 5.829 2.710 2.330 1.00 97.12 93 MET A N 1
ATOM 741 C CA . MET A 1 93 ? 6.093 2.483 3.757 1.00 97.12 93 MET A CA 1
ATOM 742 C C . MET A 1 93 ? 6.447 3.780 4.493 1.00 97.12 93 MET A C 1
ATOM 744 O O . MET A 1 93 ? 5.994 3.996 5.619 1.00 97.12 93 MET A O 1
ATOM 748 N N . LYS A 1 94 ? 7.221 4.672 3.866 1.00 96.75 94 LYS A N 1
ATOM 749 C CA . LYS A 1 94 ? 7.544 5.997 4.413 1.00 96.75 94 LYS A CA 1
ATOM 750 C C . LYS A 1 94 ? 6.280 6.836 4.583 1.00 96.75 94 LYS A C 1
ATOM 752 O O . LYS A 1 94 ? 6.082 7.433 5.642 1.00 96.75 94 LYS A O 1
ATOM 757 N N . PHE A 1 95 ? 5.405 6.836 3.578 1.00 96.44 95 PHE A N 1
ATOM 758 C CA . PHE A 1 95 ? 4.106 7.493 3.642 1.00 96.44 95 PHE A CA 1
ATOM 759 C C . PHE A 1 95 ? 3.264 6.941 4.795 1.00 96.44 95 PHE A C 1
ATOM 761 O O . PHE A 1 95 ? 2.740 7.723 5.589 1.00 96.44 95 PHE A O 1
ATOM 768 N N . PHE A 1 96 ? 3.164 5.615 4.927 1.00 96.88 96 PHE A N 1
ATOM 769 C CA . PHE A 1 96 ? 2.428 4.985 6.022 1.00 96.88 96 PHE A CA 1
ATOM 770 C C . PHE A 1 96 ? 2.965 5.410 7.386 1.00 96.88 96 PHE A C 1
ATOM 772 O O . PHE A 1 96 ? 2.211 5.908 8.213 1.00 96.88 96 PHE A O 1
ATOM 779 N N . ASN A 1 97 ? 4.273 5.287 7.613 1.00 96.75 97 ASN A N 1
ATOM 780 C CA . ASN A 1 97 ? 4.877 5.610 8.905 1.00 96.75 97 ASN A CA 1
ATOM 781 C C . ASN A 1 97 ? 4.656 7.070 9.311 1.00 96.75 97 ASN A C 1
ATOM 783 O O . ASN A 1 97 ? 4.403 7.334 10.485 1.00 96.75 97 ASN A O 1
ATOM 787 N N . LYS A 1 98 ? 4.698 7.996 8.344 1.00 96.44 98 LYS A N 1
ATOM 788 C CA . LYS A 1 98 ? 4.438 9.420 8.578 1.00 96.44 98 LYS A CA 1
ATOM 789 C C . LYS A 1 98 ? 2.963 9.717 8.865 1.00 96.44 98 LYS A C 1
ATOM 791 O O . LYS A 1 98 ? 2.673 10.592 9.670 1.00 96.44 98 LYS A O 1
ATOM 796 N N . ASN A 1 99 ? 2.036 9.018 8.207 1.00 95.88 99 ASN A N 1
ATOM 797 C CA . ASN A 1 99 ? 0.618 9.395 8.186 1.00 95.88 99 ASN A CA 1
ATOM 798 C C . ASN A 1 99 ? -0.314 8.409 8.910 1.00 95.88 99 ASN A C 1
ATOM 800 O O . ASN A 1 99 ? -1.517 8.646 8.953 1.00 95.88 99 ASN A O 1
ATOM 804 N N . LYS A 1 100 ? 0.195 7.317 9.495 1.00 94.06 100 LYS A N 1
ATOM 805 C CA . LYS A 1 100 ? -0.626 6.281 10.155 1.00 94.06 100 LYS A CA 1
ATOM 806 C C . LYS A 1 100 ? -1.547 6.821 11.252 1.00 94.06 100 LYS A C 1
ATOM 808 O O . LYS A 1 100 ? -2.628 6.274 11.434 1.00 94.06 100 LYS A O 1
ATOM 813 N N . GLY A 1 101 ? -1.163 7.908 11.929 1.00 94.06 101 GLY A N 1
ATOM 814 C CA . GLY A 1 101 ? -2.001 8.580 12.933 1.00 94.06 101 GLY A CA 1
ATOM 815 C C . GLY A 1 101 ? -3.239 9.281 12.357 1.00 94.06 101 GLY A C 1
ATOM 816 O O . GLY A 1 101 ? -4.200 9.503 13.078 1.00 94.06 101 GLY A O 1
ATOM 817 N N . LEU A 1 102 ? -3.245 9.576 11.054 1.00 93.56 102 LEU A N 1
ATOM 818 C CA . LEU A 1 102 ? -4.389 10.143 10.327 1.00 93.56 102 LEU A CA 1
ATOM 819 C C . LEU A 1 102 ? -5.310 9.052 9.752 1.00 93.56 102 LEU A C 1
ATOM 821 O O . LEU A 1 102 ? -6.269 9.348 9.037 1.00 93.56 102 LEU A O 1
ATOM 825 N N . GLY A 1 103 ? -4.971 7.782 9.978 1.00 94.69 103 GLY A N 1
ATOM 826 C CA . GLY A 1 103 ? -5.628 6.649 9.356 1.00 94.69 103 GLY A CA 1
ATOM 827 C C . GLY A 1 103 ? -7.007 6.354 9.937 1.00 94.69 103 GLY A C 1
ATOM 828 O O . GLY A 1 103 ? -7.197 6.319 11.149 1.00 94.69 103 GLY A O 1
ATOM 829 N N . GLN A 1 104 ? -7.961 6.055 9.060 1.00 96.69 104 GLN A N 1
ATOM 830 C CA . GLN A 1 104 ? -9.280 5.555 9.440 1.00 96.69 104 GLN A CA 1
ATOM 831 C C . GLN A 1 104 ? -9.256 4.027 9.462 1.00 96.69 104 GLN A C 1
ATOM 833 O O . GLN A 1 104 ? -8.843 3.401 8.482 1.00 96.69 104 GLN A O 1
ATOM 838 N N . LYS A 1 105 ? -9.707 3.414 10.560 1.00 96.94 105 LYS A N 1
ATOM 839 C CA . LYS A 1 105 ? -9.873 1.955 10.635 1.00 96.94 105 LYS A CA 1
ATOM 840 C C . LYS A 1 105 ? -10.972 1.517 9.665 1.00 96.94 105 LYS A C 1
ATOM 842 O O . LYS A 1 105 ? -12.036 2.126 9.622 1.00 96.94 105 LYS A O 1
ATOM 847 N N . VAL A 1 106 ? -10.710 0.471 8.888 1.00 96.19 106 VAL A N 1
ATOM 848 C CA . VAL A 1 106 ? -11.635 -0.079 7.885 1.00 96.19 106 VAL A CA 1
ATOM 849 C C . VAL A 1 106 ? -11.569 -1.603 7.868 1.00 96.19 106 VAL A C 1
ATOM 851 O O . VAL A 1 106 ? -10.587 -2.190 8.315 1.00 96.19 106 VAL A O 1
ATOM 854 N N . ILE A 1 107 ? -12.587 -2.243 7.298 1.00 96.19 107 ILE A N 1
ATOM 855 C CA . ILE A 1 107 ? -12.534 -3.658 6.919 1.00 96.19 107 ILE A CA 1
ATOM 856 C C . ILE A 1 107 ? -12.256 -3.729 5.417 1.00 96.19 107 ILE A C 1
ATOM 858 O O . ILE A 1 107 ? -12.933 -3.087 4.613 1.00 96.19 107 ILE A O 1
ATOM 862 N N . LEU A 1 108 ? -11.202 -4.450 5.040 1.00 92.38 108 LEU A N 1
ATOM 863 C CA . LEU A 1 108 ? -10.833 -4.678 3.646 1.00 92.38 108 LEU A CA 1
ATOM 864 C C . LEU A 1 108 ? -11.803 -5.677 3.002 1.00 92.38 108 LEU A C 1
ATOM 866 O O . LEU A 1 108 ? -12.503 -6.418 3.685 1.00 92.38 108 LEU A O 1
ATOM 870 N N . LYS A 1 109 ? -11.827 -5.729 1.666 1.00 87.00 109 LYS A N 1
ATOM 871 C CA . LYS A 1 109 ? -12.743 -6.611 0.916 1.00 87.00 109 LYS A CA 1
ATOM 872 C C . LYS A 1 109 ? -12.583 -8.101 1.235 1.00 87.00 109 LYS A C 1
ATOM 874 O O . LYS A 1 109 ? -13.521 -8.857 1.037 1.00 87.00 109 LYS A O 1
ATOM 879 N N . ASP A 1 110 ? -11.405 -8.513 1.689 1.00 84.06 110 ASP A N 1
ATOM 880 C CA . ASP A 1 110 ? -11.117 -9.890 2.100 1.00 84.06 110 ASP A CA 1
ATOM 881 C C . ASP A 1 110 ? -11.401 -10.151 3.593 1.00 84.06 110 ASP A C 1
ATOM 883 O O . ASP A 1 110 ? -10.992 -11.180 4.120 1.00 84.06 110 ASP A O 1
ATOM 887 N N . GLY A 1 111 ? -12.067 -9.218 4.287 1.00 90.19 111 GLY A N 1
ATOM 888 C CA . GLY A 1 111 ? -12.395 -9.307 5.714 1.00 90.19 111 GLY A CA 1
ATOM 889 C C . GLY A 1 111 ? -11.271 -8.861 6.653 1.00 90.19 111 GLY A C 1
ATOM 890 O O . GLY A 1 111 ? -11.492 -8.707 7.853 1.00 90.19 111 GLY A O 1
ATOM 891 N N . THR A 1 112 ? -10.069 -8.601 6.135 1.00 91.94 112 THR A N 1
ATOM 892 C CA . THR A 1 112 ? -8.924 -8.197 6.957 1.00 91.94 112 THR A CA 1
ATOM 893 C C . THR A 1 112 ? -9.127 -6.796 7.532 1.00 91.94 112 THR A C 1
ATOM 895 O O . THR A 1 112 ? -9.523 -5.870 6.823 1.00 91.94 112 THR A O 1
ATOM 898 N N . GLN A 1 113 ? -8.780 -6.592 8.804 1.00 96.38 113 GLN A N 1
ATOM 899 C CA . GLN A 1 113 ? -8.733 -5.248 9.381 1.00 96.38 113 GLN A CA 1
ATOM 900 C C . GLN A 1 113 ? -7.626 -4.406 8.732 1.00 96.38 113 GLN A C 1
ATOM 902 O O . GLN A 1 113 ? -6.474 -4.835 8.584 1.00 96.38 113 GLN A O 1
ATOM 907 N N . GLY A 1 114 ? -7.975 -3.179 8.362 1.00 96.81 114 GLY A N 1
ATOM 908 C CA . GLY A 1 114 ? -7.101 -2.269 7.647 1.00 96.81 114 GLY A CA 1
ATOM 909 C C . GLY A 1 114 ? -7.178 -0.831 8.131 1.00 96.81 114 GLY A C 1
ATOM 910 O O . GLY A 1 114 ? -7.977 -0.450 8.985 1.00 96.81 114 GLY A O 1
ATOM 911 N N . ILE A 1 115 ? -6.310 -0.024 7.537 1.00 97.19 115 ILE A N 1
ATOM 912 C CA . ILE A 1 115 ? -6.174 1.403 7.775 1.00 97.19 115 ILE A CA 1
ATOM 913 C C . ILE A 1 115 ? -6.224 2.095 6.415 1.00 97.19 115 ILE A C 1
ATOM 915 O O . ILE A 1 115 ? -5.406 1.826 5.531 1.00 97.19 115 ILE A O 1
ATOM 919 N N . LYS A 1 116 ? -7.192 2.993 6.245 1.00 96.44 116 LYS A N 1
ATOM 920 C CA . LYS A 1 116 ? -7.292 3.889 5.097 1.00 96.44 116 LYS A CA 1
ATOM 921 C C . LYS A 1 116 ? -6.584 5.194 5.426 1.00 96.44 116 LYS A C 1
ATOM 923 O O . LYS A 1 116 ? -6.969 5.875 6.371 1.00 96.44 116 LYS A O 1
ATOM 928 N N . ILE A 1 117 ? -5.594 5.563 4.623 1.00 96.44 117 ILE A N 1
ATOM 929 C CA . ILE A 1 117 ? -4.892 6.842 4.744 1.00 96.44 117 ILE A CA 1
ATOM 930 C C . ILE A 1 117 ? -4.940 7.519 3.384 1.00 96.44 117 ILE A C 1
ATOM 932 O O . ILE A 1 117 ? -4.455 6.963 2.400 1.00 96.44 117 ILE A O 1
ATOM 936 N N . GLN A 1 118 ? -5.522 8.711 3.326 1.00 94.38 118 GLN A N 1
ATOM 937 C CA . GLN A 1 118 ? -5.573 9.508 2.109 1.00 94.38 118 GLN A CA 1
ATOM 938 C C . GLN A 1 118 ? -5.275 10.959 2.460 1.00 94.38 118 GLN A C 1
ATOM 940 O O . GLN A 1 118 ? -5.990 11.565 3.254 1.00 94.38 118 GLN A O 1
ATOM 945 N N . THR A 1 119 ? -4.234 11.511 1.852 1.00 92.62 119 THR A N 1
ATOM 946 C CA . THR A 1 119 ? -3.875 12.921 1.994 1.00 92.62 119 THR A CA 1
ATOM 947 C C . THR A 1 119 ? -4.235 13.678 0.721 1.00 92.62 119 THR A C 1
ATOM 949 O O . THR A 1 119 ? -4.359 13.101 -0.364 1.00 92.62 119 THR A O 1
ATOM 952 N N . LYS A 1 120 ? -4.453 14.985 0.867 1.00 92.19 120 LYS A N 1
ATOM 953 C CA . LYS A 1 120 ? -4.733 15.914 -0.228 1.00 92.19 120 LYS A CA 1
ATOM 954 C C . LYS A 1 120 ? -3.693 17.027 -0.175 1.00 92.19 120 LYS A C 1
ATOM 956 O O . LYS A 1 120 ? -3.509 17.625 0.880 1.00 92.19 120 LYS A O 1
ATOM 961 N N . GLN A 1 121 ? -3.047 17.308 -1.297 1.00 88.19 121 GLN A N 1
ATOM 962 C CA . GLN A 1 121 ? -2.124 18.427 -1.459 1.00 88.19 121 GLN A CA 1
ATOM 963 C C . GLN A 1 121 ? -2.525 19.248 -2.682 1.00 88.19 121 GLN A C 1
ATOM 965 O O . GLN A 1 121 ? -3.065 18.702 -3.642 1.00 88.19 121 GLN A O 1
ATOM 970 N N . ILE A 1 122 ? -2.309 20.560 -2.636 1.00 90.88 122 ILE A N 1
ATOM 971 C CA . ILE A 1 122 ? -2.501 21.440 -3.792 1.00 90.88 122 ILE A CA 1
ATOM 972 C C . ILE A 1 122 ? -1.111 21.767 -4.332 1.00 90.88 122 ILE A C 1
ATOM 974 O O . ILE A 1 122 ? -0.308 22.362 -3.622 1.00 90.88 122 ILE A O 1
ATOM 978 N N . ILE A 1 123 ? -0.830 21.357 -5.567 1.00 87.19 123 ILE A N 1
ATOM 979 C CA . ILE A 1 123 ? 0.443 21.582 -6.255 1.00 87.19 123 ILE A CA 1
ATOM 980 C C . ILE A 1 123 ? 0.125 22.263 -7.582 1.00 87.19 123 ILE A C 1
ATOM 982 O O . ILE A 1 123 ? -0.651 21.733 -8.377 1.00 87.19 123 ILE A O 1
ATOM 986 N N . ASN A 1 124 ? 0.680 23.454 -7.813 1.00 89.50 124 ASN A N 1
ATOM 987 C CA . ASN A 1 124 ? 0.428 24.263 -9.016 1.00 89.50 124 ASN A CA 1
ATOM 988 C C . ASN A 1 124 ? -1.076 24.441 -9.312 1.00 89.50 124 ASN A C 1
ATOM 990 O O . ASN A 1 124 ? -1.535 24.232 -10.434 1.00 89.50 124 ASN A O 1
ATOM 994 N N . GLY A 1 125 ? -1.868 24.726 -8.272 1.00 90.88 125 GLY A N 1
ATOM 995 C CA . GLY A 1 125 ? -3.326 24.875 -8.367 1.00 90.88 125 GLY A CA 1
ATOM 996 C C . GLY A 1 125 ? -4.106 23.569 -8.579 1.00 90.88 125 GLY A C 1
ATOM 997 O O . GLY A 1 125 ? -5.335 23.582 -8.564 1.00 90.88 125 GLY A O 1
ATOM 998 N N . LYS A 1 126 ? -3.432 22.422 -8.730 1.00 88.50 126 LYS A N 1
ATOM 999 C CA . LYS A 1 126 ? -4.063 21.111 -8.925 1.00 88.50 126 LYS A CA 1
ATOM 1000 C C . LYS A 1 126 ? -4.093 20.321 -7.626 1.00 88.50 126 LYS A C 1
ATOM 1002 O O . LYS A 1 126 ? -3.129 20.283 -6.869 1.00 88.50 126 LYS A O 1
ATOM 1007 N N . THR A 1 127 ? -5.216 19.655 -7.369 1.00 90.19 127 THR A N 1
ATOM 1008 C CA . THR A 1 127 ? -5.333 18.726 -6.242 1.00 90.19 127 THR A CA 1
ATOM 1009 C C . THR A 1 127 ? -4.631 17.410 -6.573 1.00 90.19 127 THR A C 1
ATOM 1011 O O . THR A 1 127 ? -5.085 16.677 -7.448 1.00 90.19 127 THR A O 1
ATOM 1014 N N . GLN A 1 128 ? -3.595 17.069 -5.813 1.00 88.19 128 GLN A N 1
ATOM 1015 C CA . GLN A 1 128 ? -2.948 15.762 -5.812 1.00 88.19 128 GLN A CA 1
ATOM 1016 C C . GLN A 1 128 ? -3.383 14.971 -4.574 1.00 88.19 128 GLN A C 1
ATOM 1018 O O . GLN A 1 128 ? -3.468 15.504 -3.464 1.00 88.19 128 GLN A O 1
ATOM 1023 N N . ARG A 1 129 ? -3.733 13.699 -4.771 1.00 91.38 129 ARG A N 1
ATOM 1024 C CA . ARG A 1 129 ? -4.162 12.794 -3.700 1.00 91.38 129 ARG A CA 1
ATOM 1025 C C . ARG A 1 129 ? -3.181 11.643 -3.612 1.00 91.38 129 ARG A C 1
ATOM 1027 O O . ARG A 1 129 ? -2.957 10.989 -4.623 1.00 91.38 129 ARG A O 1
ATOM 1034 N N . SER A 1 130 ? -2.724 11.339 -2.405 1.00 92.31 130 SER A N 1
ATOM 1035 C CA . SER A 1 130 ? -1.763 10.262 -2.169 1.00 92.31 130 SER A CA 1
ATOM 1036 C C . SER A 1 130 ? -2.218 9.368 -1.015 1.00 92.31 130 SER A C 1
ATOM 1038 O O . SER A 1 130 ? -2.993 9.776 -0.143 1.00 92.31 130 SER A O 1
ATOM 1040 N N . GLY A 1 131 ? -1.727 8.134 -1.014 1.00 93.00 131 GLY A N 1
ATOM 1041 C CA . GLY A 1 131 ? -2.073 7.095 -0.054 1.00 93.00 131 GLY A CA 1
ATOM 1042 C C . GLY A 1 131 ? -3.251 6.231 -0.490 1.00 93.00 131 GLY A C 1
ATOM 1043 O O . GLY A 1 131 ? -3.952 6.537 -1.453 1.00 93.00 131 GLY A O 1
ATOM 1044 N N . ARG A 1 132 ? -3.470 5.114 0.216 1.00 93.81 132 ARG A N 1
ATOM 1045 C CA . ARG A 1 132 ? -4.678 4.304 0.054 1.00 93.81 132 ARG A CA 1
ATOM 1046 C C . ARG A 1 132 ? -4.946 3.390 1.257 1.00 93.81 132 ARG A C 1
ATOM 1048 O O . ARG A 1 132 ? -5.481 3.869 2.253 1.00 93.81 132 ARG A O 1
ATOM 1055 N N . TYR A 1 133 ? -4.611 2.101 1.175 1.00 97.12 133 TYR A N 1
ATOM 1056 C CA . TYR A 1 133 ? -4.958 1.101 2.189 1.00 97.12 133 TYR A CA 1
ATOM 1057 C C . TYR A 1 133 ? -3.732 0.308 2.642 1.00 97.12 133 TYR A C 1
ATOM 1059 O O . TYR A 1 133 ? -2.947 -0.183 1.826 1.00 97.12 133 TYR A O 1
ATOM 1067 N N . TRP A 1 134 ? -3.651 0.108 3.952 1.00 97.69 134 TRP A N 1
ATOM 1068 C CA . TRP A 1 134 ? -2.728 -0.804 4.617 1.00 97.69 134 TRP A CA 1
ATOM 1069 C C . TRP A 1 134 ? -3.516 -1.777 5.489 1.00 97.69 134 TRP A C 1
ATOM 1071 O O . TRP A 1 134 ? -4.651 -1.494 5.868 1.00 97.69 134 TRP A O 1
ATOM 1081 N N . THR A 1 135 ? -2.933 -2.921 5.828 1.00 97.62 135 THR A N 1
ATOM 1082 C CA . THR A 1 135 ? -3.451 -3.750 6.924 1.00 97.62 135 THR A CA 1
ATOM 1083 C C . THR A 1 135 ? -3.203 -3.052 8.263 1.00 97.62 135 THR A C 1
ATOM 1085 O O . THR A 1 135 ? -2.324 -2.191 8.364 1.00 97.62 135 THR A O 1
ATOM 1088 N N . SER A 1 136 ? -3.901 -3.461 9.325 1.00 94.88 136 SER A N 1
ATOM 1089 C CA . SER A 1 136 ? -3.613 -2.974 10.687 1.00 94.88 136 SER A CA 1
ATOM 1090 C C . SER A 1 136 ? -2.160 -3.218 11.117 1.00 94.88 136 SER A C 1
ATOM 1092 O O . SER A 1 136 ? -1.599 -2.441 11.881 1.00 94.88 136 SER A O 1
ATOM 1094 N N . SER A 1 137 ? -1.517 -4.260 10.577 1.00 94.94 137 SER A N 1
ATOM 1095 C CA . SER A 1 137 ? -0.099 -4.565 10.807 1.00 94.94 137 SER A CA 1
ATOM 1096 C C . SER A 1 137 ? 0.870 -3.736 9.944 1.00 94.94 137 SER A C 1
ATOM 1098 O O . 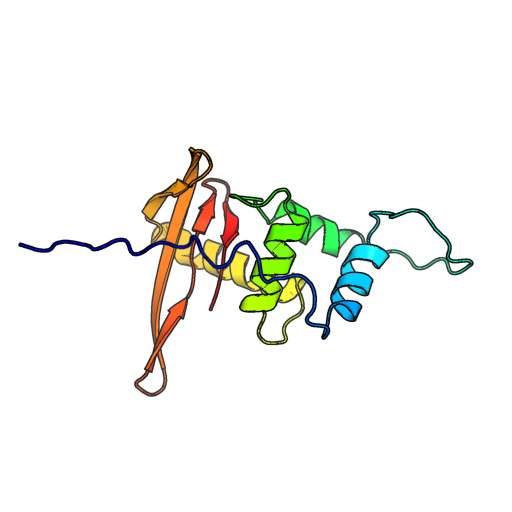SER A 1 137 ? 2.062 -4.030 9.925 1.00 94.94 137 SER A O 1
ATOM 1100 N N . GLY A 1 138 ? 0.378 -2.782 9.150 1.00 95.75 138 GLY A N 1
ATOM 1101 C CA . GLY A 1 138 ? 1.196 -1.915 8.299 1.00 95.75 138 GLY A CA 1
ATOM 1102 C C . GLY A 1 138 ? 1.666 -2.525 6.976 1.00 95.75 138 GLY A C 1
ATOM 1103 O O . GLY A 1 138 ? 2.580 -1.983 6.360 1.00 95.75 138 GLY A O 1
ATOM 1104 N N . LYS A 1 139 ? 1.068 -3.629 6.503 1.00 97.44 139 LYS A N 1
ATOM 1105 C CA . LYS A 1 139 ? 1.377 -4.170 5.166 1.00 97.44 139 LYS A CA 1
ATOM 1106 C C . LYS A 1 139 ? 0.611 -3.404 4.095 1.00 97.44 139 LYS A C 1
ATOM 1108 O O . LYS A 1 139 ? -0.568 -3.109 4.270 1.00 97.44 139 LYS A O 1
ATOM 1113 N N . ILE A 1 140 ? 1.264 -3.117 2.976 1.00 97.00 140 ILE A N 1
ATOM 1114 C CA . ILE A 1 140 ? 0.686 -2.383 1.850 1.00 97.00 140 ILE A CA 1
ATOM 1115 C C . ILE A 1 140 ? -0.351 -3.265 1.163 1.00 97.00 140 ILE A C 1
ATOM 1117 O O . ILE A 1 140 ? -0.042 -4.377 0.741 1.00 97.00 140 ILE A O 1
ATOM 1121 N N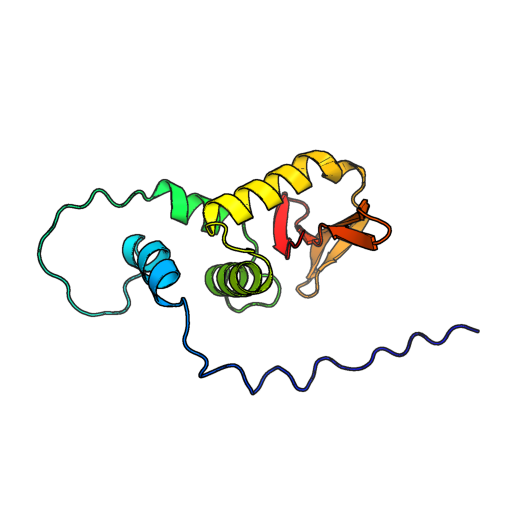 . VAL A 1 141 ? -1.575 -2.761 1.032 1.00 95.88 141 VAL A N 1
ATOM 1122 C CA . VAL A 1 141 ? -2.618 -3.394 0.213 1.00 95.88 141 VAL A CA 1
ATOM 1123 C C . VAL A 1 141 ? -2.681 -2.696 -1.140 1.00 95.88 141 VAL A C 1
ATOM 1125 O O . VAL A 1 141 ? -2.756 -3.344 -2.172 1.00 95.88 141 VAL A O 1
ATOM 1128 N N . THR A 1 142 ? -2.619 -1.365 -1.132 1.00 94.31 142 THR A N 1
ATOM 1129 C CA . THR A 1 142 ? -2.538 -0.520 -2.325 1.00 94.31 142 THR A CA 1
ATOM 1130 C C . THR A 1 142 ? -1.930 0.818 -1.930 1.00 94.31 142 THR A C 1
ATOM 1132 O O . THR A 1 142 ? -2.124 1.291 -0.811 1.00 94.31 142 THR A O 1
ATOM 1135 N N . PHE A 1 143 ? -1.238 1.455 -2.865 1.00 94.69 143 PHE A N 1
ATOM 1136 C CA . PHE A 1 143 ? -0.655 2.778 -2.698 1.00 94.69 143 PHE A CA 1
ATOM 1137 C C . PHE A 1 143 ? -0.685 3.512 -4.040 1.00 94.69 143 PHE A C 1
ATOM 1139 O O . PHE A 1 143 ? -0.747 2.876 -5.091 1.00 94.69 143 PHE A O 1
ATOM 1146 N N . TRP A 1 144 ? -0.706 4.835 -3.981 1.00 91.62 144 TRP A N 1
ATOM 1147 C CA . TRP A 1 144 ? -0.406 5.731 -5.088 1.00 91.62 144 TRP A CA 1
ATOM 1148 C C . TRP A 1 144 ? -0.023 7.080 -4.500 1.00 91.62 144 TRP A C 1
ATOM 1150 O O . TRP A 1 144 ? -0.385 7.398 -3.360 1.00 91.62 144 TRP A O 1
ATOM 1160 N N . ASP A 1 145 ? 0.662 7.879 -5.292 1.00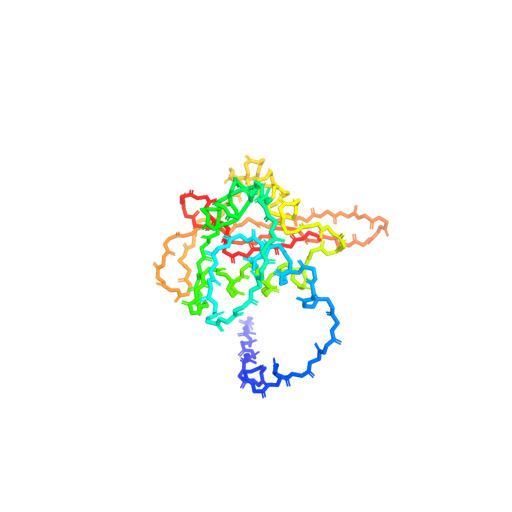 84.56 145 ASP A N 1
ATOM 1161 C CA . ASP A 1 145 ? 1.124 9.205 -4.932 1.00 84.56 145 ASP A CA 1
ATOM 1162 C C . ASP A 1 145 ? 1.121 10.154 -6.121 1.00 84.56 145 ASP A C 1
ATOM 1164 O O . ASP A 1 145 ? 1.222 9.695 -7.282 1.00 84.56 145 ASP A O 1
#

Sequence (145 aa):
MLAFEATNPSTMDRAMFHVGLNARDMKREFIGYGMGARGYYRGSALTINNKGSKYLFNSWHKGTFPNKTQSVMYHYRKHGNGRTAVQYTKDAMKFFNKNKGLGQKVILKDGTQGIKIQTKQIINGKTQRSGRYWTSSGKIVTFWD

Radius of gyration: 17.76 Å; chains: 1; bounding box: 59×50×37 Å

Foldseek 3Di:
DDDDDDDDPPPPPPPPDDDDDPPVVVCCVVVLADDDPDDDDDDDPDPSPNVQVVLQQVQADQQPHPHSSVQLVVQCVVAVVPPDSSVVSVVLLVCCVVFVVVWDWDQGPVRAIKTAGKDWDQDPNDIDIWGGIAGPVNRDRHTHD

Organism: NCBI:txid883096